Protein AF-Q7YQG8-F1 (afdb_monomer)

Secondary structure (DSSP, 8-state):
-----SPPP-SEEEEEEE----EEEE-SS-TTSEEEEPPP-TTT-S-PEEEEEEESS-BTTTTSHHHHHHB---SS--------PPPBPPPS--EEEE--STTTS--HHHHHHHHHHHHHHH---EEEEEPPPTTTS-TTHHHHHHHHHHHHHHHTGGG-

Structure (mmCIF, N/CA/C/O backbone):
data_AF-Q7YQG8-F1
#
_entry.id   AF-Q7YQG8-F1
#
loop_
_atom_site.group_PDB
_atom_site.id
_atom_site.type_symbol
_atom_site.label_atom_id
_atom_site.label_alt_id
_atom_site.label_comp_id
_atom_site.label_asym_id
_atom_site.label_entity_id
_atom_site.label_seq_id
_atom_site.pdbx_PDB_ins_code
_atom_site.Cartn_x
_atom_site.Cartn_y
_atom_site.Cartn_z
_atom_site.occupancy
_atom_site.B_iso_or_equiv
_atom_site.auth_seq_id
_atom_site.auth_comp_id
_atom_site.auth_asym_id
_atom_site.auth_atom_id
_atom_site.pdbx_PDB_model_num
ATOM 1 N N . SER A 1 1 ? -30.838 1.596 -16.860 1.00 48.34 1 SER A N 1
ATOM 2 C CA . SER A 1 1 ? -30.208 2.008 -15.594 1.00 48.34 1 SER A CA 1
ATOM 3 C C . SER A 1 1 ? -29.251 3.139 -15.918 1.00 48.34 1 SER A C 1
ATOM 5 O O . SER A 1 1 ? -28.298 2.903 -16.650 1.00 48.34 1 SER A O 1
ATOM 7 N N . LEU A 1 2 ? -29.573 4.378 -15.542 1.00 40.75 2 LEU A N 1
ATOM 8 C CA . LEU A 1 2 ? -28.700 5.529 -15.792 1.00 40.75 2 LEU A CA 1
ATOM 9 C C . LEU A 1 2 ? -27.547 5.455 -14.789 1.00 40.75 2 LEU A C 1
ATOM 11 O O . LEU A 1 2 ? -27.773 5.587 -13.589 1.00 40.75 2 LEU A O 1
ATOM 15 N N . ALA A 1 3 ? -26.335 5.181 -15.273 1.00 44.94 3 ALA A N 1
ATOM 16 C CA . ALA A 1 3 ? -25.139 5.216 -14.446 1.00 44.94 3 ALA A CA 1
ATOM 17 C C . ALA A 1 3 ? -24.972 6.639 -13.904 1.00 44.94 3 ALA A C 1
ATOM 19 O O . ALA A 1 3 ? -24.773 7.592 -14.659 1.00 44.94 3 ALA A O 1
ATOM 20 N N . ASN A 1 4 ? -25.113 6.784 -12.591 1.00 48.06 4 ASN A N 1
ATOM 21 C CA . ASN A 1 4 ? -24.875 8.039 -11.906 1.00 48.06 4 ASN A CA 1
ATOM 22 C C . ASN A 1 4 ? -23.377 8.364 -12.057 1.00 48.06 4 ASN A C 1
ATOM 24 O O . ASN A 1 4 ? -22.537 7.667 -11.498 1.00 48.06 4 ASN A O 1
ATOM 28 N N . MET A 1 5 ? -23.028 9.372 -12.863 1.00 56.56 5 MET A N 1
ATOM 29 C CA . MET A 1 5 ? -21.628 9.748 -13.138 1.00 56.56 5 MET A CA 1
ATOM 30 C C . MET A 1 5 ? -20.964 10.507 -11.974 1.00 56.56 5 MET A C 1
ATOM 32 O O . MET A 1 5 ? -19.821 10.948 -12.085 1.00 56.56 5 MET A O 1
ATOM 36 N N . ALA A 1 6 ? -21.673 10.691 -10.859 1.00 63.09 6 ALA A N 1
ATOM 37 C CA . ALA A 1 6 ? -21.118 11.280 -9.654 1.00 63.09 6 ALA A CA 1
ATOM 38 C C . ALA A 1 6 ? -20.379 10.202 -8.847 1.00 63.09 6 ALA A C 1
ATOM 40 O O . ALA A 1 6 ? -20.996 9.313 -8.266 1.00 63.09 6 ALA A O 1
ATOM 41 N N . SER A 1 7 ? -19.047 10.297 -8.803 1.00 70.50 7 SER A N 1
ATOM 42 C CA . SER A 1 7 ? -18.221 9.515 -7.876 1.00 70.50 7 SER A CA 1
ATOM 43 C C . SER A 1 7 ? -18.710 9.723 -6.441 1.00 70.50 7 SER A C 1
ATOM 45 O O . SER A 1 7 ? -18.920 10.865 -6.024 1.00 70.50 7 SER A O 1
ATOM 47 N N . ALA A 1 8 ? -18.817 8.642 -5.665 1.00 81.06 8 ALA A N 1
ATOM 48 C CA . ALA A 1 8 ? -1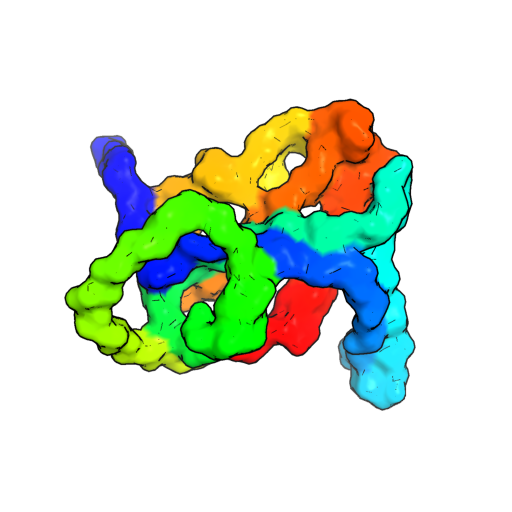9.136 8.728 -4.243 1.00 81.06 8 ALA A CA 1
ATOM 49 C C . ALA A 1 8 ? -18.174 9.690 -3.524 1.00 81.06 8 ALA A C 1
ATOM 51 O O . ALA A 1 8 ? -16.979 9.737 -3.825 1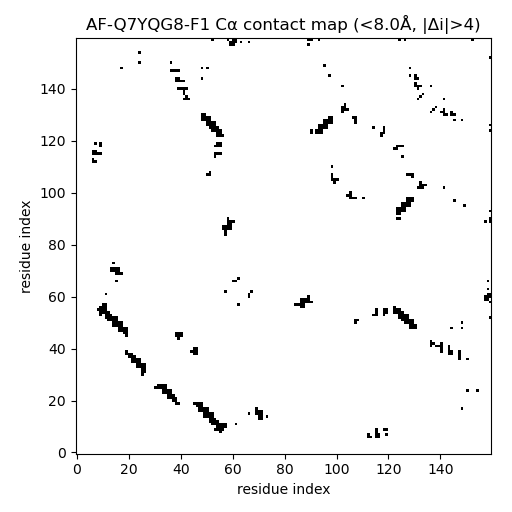.00 81.06 8 ALA A O 1
ATOM 52 N N . THR A 1 9 ? -18.686 10.477 -2.576 1.00 87.75 9 THR A N 1
ATOM 53 C CA . THR A 1 9 ? -17.830 11.306 -1.718 1.00 87.75 9 THR A CA 1
ATOM 54 C C . THR A 1 9 ? -17.303 10.447 -0.580 1.00 87.75 9 THR A C 1
ATOM 56 O O . THR A 1 9 ? -18.084 9.835 0.139 1.00 87.75 9 THR A O 1
ATOM 59 N N . VAL A 1 10 ? -15.988 10.433 -0.396 1.00 91.94 10 VAL A N 1
ATOM 60 C CA . VAL A 1 10 ? -15.306 9.695 0.676 1.00 91.94 10 VAL A CA 1
ATOM 61 C C . VAL A 1 10 ? -14.646 10.668 1.648 1.00 91.94 10 VAL A C 1
ATOM 63 O O . VAL A 1 10 ? -14.304 11.789 1.266 1.00 91.94 10 VAL A O 1
ATOM 66 N N . ARG A 1 11 ? -14.462 10.260 2.907 1.00 93.25 11 ARG A N 1
ATOM 67 C CA . ARG A 1 11 ? -13.775 11.069 3.927 1.00 93.25 11 ARG A CA 1
ATOM 68 C C . ARG A 1 11 ? -12.257 10.986 3.831 1.00 93.25 11 ARG A C 1
ATOM 70 O O . ARG A 1 11 ? -11.583 11.936 4.221 1.00 93.25 11 ARG A O 1
ATOM 77 N N . VAL A 1 12 ? -11.722 9.894 3.287 1.00 93.94 12 VAL A N 1
ATOM 78 C CA . VAL A 1 12 ? -10.285 9.719 3.062 1.00 93.94 12 VAL A CA 1
ATOM 79 C C . VAL A 1 12 ? -10.041 9.360 1.600 1.00 93.94 12 VAL A C 1
ATOM 81 O O . VAL A 1 12 ? -10.577 8.379 1.095 1.00 93.94 12 VAL A O 1
ATOM 84 N N . SER A 1 13 ? -9.227 10.168 0.922 1.00 95.50 13 SER A N 1
ATOM 85 C CA . SER A 1 13 ? -8.534 9.817 -0.323 1.00 95.50 13 SER A CA 1
ATOM 86 C C . SER A 1 13 ? -7.166 10.488 -0.286 1.00 95.50 13 SER A C 1
ATOM 88 O O . SER A 1 13 ? -7.060 11.703 -0.459 1.00 95.50 13 SER A O 1
ATOM 90 N N . ARG A 1 14 ? -6.121 9.726 0.041 1.00 95.19 14 ARG A N 1
ATOM 91 C CA . ARG A 1 14 ? -4.767 10.256 0.255 1.00 95.19 14 ARG A CA 1
ATOM 92 C C . ARG A 1 14 ? -3.748 9.406 -0.478 1.00 95.19 14 ARG A C 1
ATOM 94 O O . ARG A 1 14 ? -3.780 8.185 -0.368 1.00 95.19 14 ARG A O 1
ATOM 101 N N . LEU A 1 15 ? -2.839 10.061 -1.196 1.00 97.38 15 LEU A N 1
ATOM 102 C CA . LEU A 1 15 ? -1.658 9.414 -1.751 1.00 97.38 15 LEU A CA 1
ATOM 103 C C . LEU A 1 15 ? -0.578 9.363 -0.668 1.00 97.38 15 LEU A C 1
ATOM 105 O O . LEU A 1 15 ? -0.163 10.400 -0.154 1.00 97.38 15 LEU A O 1
ATOM 109 N N . LEU A 1 16 ? -0.145 8.163 -0.318 1.00 97.75 16 LEU A N 1
ATOM 110 C CA . LEU A 1 16 ? 0.890 7.882 0.664 1.00 97.75 16 LEU A CA 1
ATOM 111 C C . LEU A 1 16 ? 2.170 7.452 -0.056 1.00 97.75 16 LEU A C 1
ATOM 113 O O . LEU A 1 16 ? 2.121 6.802 -1.100 1.00 97.75 16 LEU A O 1
ATOM 117 N N . SER A 1 17 ? 3.313 7.803 0.521 1.00 98.12 17 SER A N 1
ATOM 118 C CA . SER A 1 17 ? 4.643 7.431 0.052 1.00 98.12 17 SER A CA 1
ATOM 119 C C . SER A 1 17 ? 5.297 6.514 1.079 1.00 98.12 17 SER A C 1
ATOM 121 O O . SER A 1 17 ? 5.862 6.981 2.068 1.00 98.12 17 SER A O 1
ATOM 123 N N . LEU A 1 18 ? 5.229 5.206 0.845 1.00 98.19 18 LEU A N 1
ATOM 124 C CA . LEU A 1 18 ? 5.823 4.210 1.729 1.00 98.19 18 LEU A CA 1
ATOM 125 C C . LEU A 1 18 ? 7.354 4.292 1.636 1.00 98.19 18 LEU A C 1
ATOM 127 O O . LEU A 1 18 ? 7.892 4.267 0.526 1.00 98.19 18 LEU A O 1
ATOM 131 N N . PRO A 1 19 ? 8.085 4.387 2.760 1.00 97.50 19 PRO A N 1
ATOM 132 C CA . PRO A 1 19 ? 9.537 4.521 2.726 1.00 97.50 19 PRO A CA 1
ATOM 133 C C . PRO A 1 19 ? 10.190 3.223 2.225 1.00 97.50 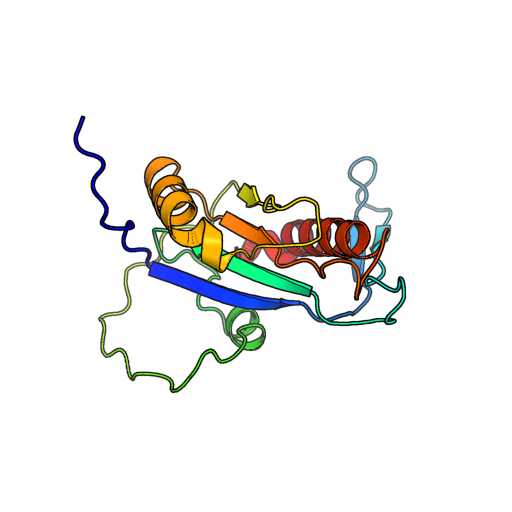19 PRO A C 1
ATOM 135 O O . PRO A 1 19 ? 9.717 2.149 2.592 1.00 97.50 19 PRO A O 1
ATOM 138 N N . PRO A 1 20 ? 11.298 3.274 1.461 1.00 96.94 20 PRO A N 1
ATOM 139 C CA . PRO A 1 20 ? 12.028 2.086 1.012 1.00 96.94 20 PRO A CA 1
ATOM 140 C C . PRO A 1 20 ? 12.956 1.548 2.109 1.00 96.94 20 PRO A C 1
ATOM 142 O O . PRO A 1 20 ? 14.180 1.592 1.991 1.00 96.94 20 PRO A O 1
ATOM 145 N N . LYS A 1 21 ? 12.383 1.091 3.224 1.00 97.31 21 LYS A N 1
ATOM 146 C CA . LYS A 1 21 ? 13.135 0.586 4.377 1.00 97.31 21 LYS A CA 1
ATOM 147 C C . LYS A 1 21 ? 12.734 -0.849 4.666 1.00 97.31 21 LYS A C 1
ATOM 149 O O . LYS A 1 21 ? 11.553 -1.134 4.807 1.00 97.31 21 LYS A O 1
ATOM 154 N N . ALA A 1 22 ? 13.723 -1.728 4.801 1.00 97.75 22 ALA A N 1
ATOM 155 C CA . ALA A 1 22 ? 13.459 -3.106 5.183 1.00 97.75 22 ALA A CA 1
ATOM 156 C C . ALA A 1 22 ? 12.771 -3.173 6.552 1.00 97.75 22 ALA A C 1
ATOM 158 O O . ALA A 1 22 ? 13.031 -2.346 7.434 1.00 97.75 22 ALA A O 1
ATOM 159 N N . PHE A 1 23 ? 11.898 -4.159 6.731 1.00 97.81 23 PHE A N 1
ATOM 160 C CA . PHE A 1 23 ? 11.207 -4.362 7.993 1.00 97.81 23 PHE A CA 1
ATOM 161 C C . PHE A 1 23 ? 10.923 -5.836 8.266 1.00 97.81 23 PHE A C 1
ATOM 163 O O . PHE A 1 23 ? 10.678 -6.617 7.354 1.00 97.81 23 PHE A O 1
ATOM 170 N N . GLU A 1 24 ? 10.901 -6.198 9.546 1.00 97.44 24 GLU A N 1
ATOM 171 C CA . GLU A 1 24 ? 10.570 -7.557 9.979 1.00 97.44 24 GLU A CA 1
ATOM 172 C C . GLU A 1 24 ? 9.057 -7.788 10.013 1.00 97.44 24 GLU A C 1
ATOM 174 O O . GLU A 1 24 ? 8.297 -6.912 10.462 1.00 97.44 24 GLU A O 1
ATOM 179 N N . MET A 1 25 ? 8.646 -8.983 9.588 1.00 95.81 25 MET A N 1
ATOM 180 C CA . MET A 1 25 ? 7.297 -9.525 9.746 1.00 95.81 25 MET A CA 1
ATOM 181 C C . MET A 1 25 ? 7.337 -10.900 10.420 1.00 95.81 25 MET A C 1
ATOM 183 O O . MET A 1 25 ? 8.175 -11.719 10.049 1.00 95.81 25 MET A O 1
ATOM 187 N N . PRO A 1 26 ? 6.431 -11.194 11.368 1.00 94.62 26 PRO A N 1
ATOM 188 C CA . PRO A 1 26 ? 6.320 -12.529 11.945 1.00 94.62 26 PRO A CA 1
ATOM 189 C C . PRO A 1 26 ? 5.784 -13.530 10.913 1.00 94.62 26 PRO A C 1
ATOM 191 O O . PRO A 1 26 ? 4.916 -13.193 10.101 1.00 94.62 26 PRO A O 1
ATOM 194 N N . LEU A 1 27 ? 6.260 -14.775 10.962 1.00 92.56 27 LEU A N 1
ATOM 195 C CA . LEU A 1 27 ? 5.707 -15.852 10.144 1.00 92.56 27 LEU A CA 1
ATOM 196 C C . LEU A 1 27 ? 4.334 -16.275 10.673 1.00 92.56 27 LEU A C 1
ATOM 198 O O . LEU A 1 27 ? 4.126 -16.417 11.875 1.00 92.56 27 LEU A O 1
ATOM 202 N N . THR A 1 28 ? 3.394 -16.554 9.768 1.00 89.69 28 THR A N 1
ATOM 203 C CA . THR A 1 28 ? 2.056 -17.034 10.153 1.00 89.69 28 THR A CA 1
ATOM 204 C C . THR A 1 28 ? 2.104 -18.409 10.828 1.00 89.69 28 THR A C 1
ATOM 206 O O . THR A 1 28 ? 1.297 -18.677 11.711 1.00 89.69 28 THR A O 1
ATOM 209 N N . ALA A 1 29 ? 3.044 -19.272 10.425 1.00 92.19 29 ALA A N 1
ATOM 210 C CA . ALA A 1 29 ? 3.202 -20.615 10.988 1.00 92.19 29 ALA A CA 1
ATOM 211 C C . ALA A 1 29 ? 3.832 -20.611 12.394 1.00 92.19 29 ALA A C 1
ATOM 213 O O . ALA A 1 29 ? 3.466 -21.440 13.223 1.00 92.19 29 ALA A O 1
ATOM 214 N N . ASP A 1 30 ? 4.754 -19.680 12.661 1.00 93.44 30 ASP A N 1
ATOM 215 C CA . ASP A 1 30 ? 5.366 -19.475 13.976 1.00 93.44 30 ASP A CA 1
ATOM 216 C C . ASP A 1 30 ? 5.657 -17.979 14.196 1.00 93.44 30 ASP A C 1
ATOM 218 O O . ASP A 1 30 ? 6.647 -17.461 13.671 1.00 93.44 30 ASP A O 1
ATOM 222 N N . PRO A 1 31 ? 4.838 -17.279 15.002 1.00 91.75 31 PRO A N 1
ATOM 223 C CA . PRO A 1 31 ? 5.015 -15.853 15.268 1.00 91.75 31 PRO A CA 1
ATOM 224 C C . PRO A 1 31 ? 6.315 -15.482 15.994 1.00 91.75 31 PRO A C 1
ATOM 226 O O . PRO A 1 31 ? 6.623 -14.296 16.098 1.00 91.75 31 PRO A O 1
ATOM 229 N N . LYS A 1 32 ? 7.063 -16.457 16.533 1.00 94.12 32 LYS A N 1
ATOM 230 C CA . LYS A 1 32 ? 8.379 -16.217 17.150 1.00 94.12 32 LYS A CA 1
ATOM 231 C C . LYS A 1 32 ? 9.490 -16.060 16.116 1.00 94.12 32 LYS A C 1
ATOM 233 O O . LYS A 1 32 ? 10.542 -15.518 16.445 1.00 94.12 32 LYS A O 1
ATOM 238 N N . LEU A 1 33 ? 9.272 -16.545 14.897 1.00 95.69 33 LEU A N 1
ATOM 239 C CA . LEU A 1 33 ? 10.196 -16.397 13.782 1.00 95.69 33 LEU A CA 1
ATOM 240 C C . LEU A 1 33 ? 9.777 -15.203 12.927 1.00 95.69 33 LEU A C 1
ATOM 242 O O . LEU A 1 33 ? 8.586 -14.970 12.708 1.00 95.69 33 LEU A O 1
ATOM 246 N N . THR A 1 34 ? 10.759 -14.464 12.418 1.00 96.19 34 THR A N 1
ATOM 247 C CA . THR A 1 34 ? 10.521 -13.326 11.528 1.00 96.19 34 THR A CA 1
ATOM 248 C C . THR A 1 34 ? 11.161 -13.535 10.165 1.00 96.19 34 THR A C 1
ATOM 250 O O . THR A 1 34 ? 12.096 -14.320 9.999 1.00 96.19 34 THR A O 1
ATOM 253 N N . VAL A 1 35 ? 10.622 -12.828 9.179 1.00 96.81 35 VAL A N 1
ATOM 254 C CA . VAL A 1 35 ? 11.205 -12.668 7.854 1.00 96.81 35 VAL A CA 1
ATOM 255 C C . VAL A 1 35 ? 11.406 -11.185 7.571 1.00 96.81 35 VAL A C 1
ATOM 257 O O . VAL A 1 35 ? 10.519 -10.360 7.818 1.00 96.81 35 VAL A O 1
ATOM 260 N N . THR A 1 36 ? 12.569 -10.857 7.018 1.00 97.81 36 THR A N 1
ATOM 261 C CA . THR A 1 36 ? 12.870 -9.514 6.535 1.00 97.81 36 THR A CA 1
ATOM 262 C C . THR A 1 36 ? 12.181 -9.283 5.196 1.00 97.81 36 THR A C 1
ATOM 264 O O . THR A 1 36 ? 12.446 -9.977 4.214 1.00 97.81 36 THR A O 1
ATOM 267 N N . ILE A 1 37 ? 11.323 -8.271 5.137 1.00 98.06 37 ILE A N 1
ATOM 268 C CA . ILE A 1 37 ? 10.758 -7.763 3.890 1.00 98.06 37 ILE A CA 1
ATOM 269 C C . ILE A 1 37 ? 11.669 -6.647 3.387 1.00 98.06 37 ILE A C 1
ATOM 271 O O . ILE A 1 37 ? 11.735 -5.569 3.981 1.00 98.06 37 ILE A O 1
ATOM 275 N N . SER A 1 38 ? 12.391 -6.915 2.303 1.00 97.69 38 SER A N 1
ATOM 276 C CA . SER A 1 38 ? 13.266 -5.939 1.648 1.00 97.69 38 SER A CA 1
ATOM 277 C C . SER A 1 38 ? 12.463 -4.969 0.777 1.00 97.69 38 SER A C 1
ATOM 279 O O . SER A 1 38 ? 11.453 -5.373 0.196 1.00 97.69 38 SER A O 1
ATOM 281 N N . PRO A 1 39 ? 12.894 -3.700 0.649 1.00 97.62 39 PRO A N 1
ATOM 282 C CA . PRO A 1 39 ? 12.278 -2.781 -0.299 1.00 97.62 39 PRO A CA 1
ATOM 283 C C . PRO A 1 39 ? 12.486 -3.263 -1.746 1.00 97.62 39 PRO A C 1
ATOM 285 O O . PRO A 1 39 ? 13.427 -4.015 -1.997 1.00 97.62 39 PRO A O 1
ATOM 288 N N . PRO A 1 40 ? 11.661 -2.807 -2.702 1.00 97.69 40 PRO A N 1
ATOM 289 C CA . PRO A 1 40 ? 11.849 -3.081 -4.126 1.00 97.69 40 PRO A CA 1
ATOM 290 C C . PRO A 1 40 ? 13.188 -2.531 -4.620 1.00 97.69 40 PRO A C 1
ATOM 292 O O . PRO A 1 40 ? 13.535 -1.386 -4.320 1.00 97.69 40 PRO A O 1
ATOM 295 N N . LEU A 1 41 ? 13.938 -3.335 -5.373 1.00 97.38 41 LEU A N 1
ATOM 296 C CA . LEU A 1 41 ? 15.292 -3.007 -5.832 1.00 97.38 41 LEU A CA 1
ATOM 297 C C . LEU A 1 41 ? 15.445 -3.091 -7.347 1.00 97.38 41 LEU A C 1
ATOM 299 O O . LEU A 1 41 ? 16.341 -2.440 -7.888 1.00 97.38 41 LEU A O 1
ATOM 303 N N . ALA A 1 42 ? 14.604 -3.868 -8.034 1.00 97.38 42 ALA A N 1
ATOM 304 C CA . ALA A 1 42 ? 14.774 -4.131 -9.456 1.00 97.38 42 ALA A CA 1
ATOM 305 C C . ALA A 1 42 ? 14.878 -2.830 -10.274 1.00 97.38 42 ALA A C 1
ATOM 307 O O . ALA A 1 42 ? 14.058 -1.920 -10.121 1.00 97.38 42 ALA A O 1
ATOM 308 N N . HIS A 1 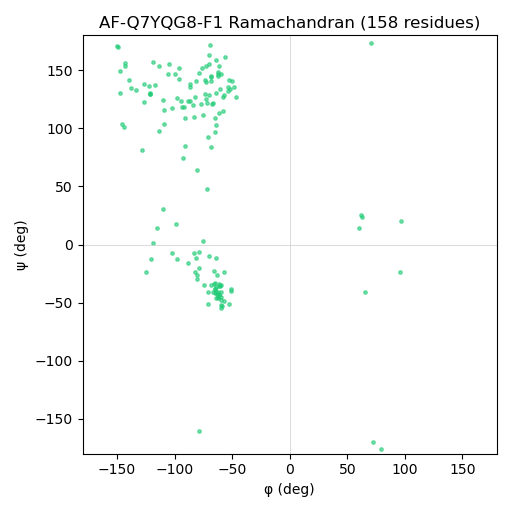43 ? 15.891 -2.780 -11.148 1.00 96.44 43 HIS A N 1
ATOM 309 C CA . HIS A 1 43 ? 16.199 -1.747 -12.158 1.00 96.44 43 HIS A CA 1
ATOM 310 C C . HIS A 1 43 ? 16.575 -0.352 -11.649 1.00 96.44 43 HIS A C 1
ATOM 312 O O . HIS A 1 43 ? 17.494 0.256 -12.189 1.00 96.44 43 HIS A O 1
ATOM 318 N N . THR A 1 44 ? 15.905 0.158 -10.620 1.00 92.31 44 THR A N 1
ATOM 319 C CA . THR A 1 44 ? 16.054 1.549 -10.155 1.00 92.31 44 THR A CA 1
ATOM 320 C C . THR A 1 44 ? 16.564 1.666 -8.718 1.00 92.31 44 THR A C 1
ATOM 322 O O . THR A 1 44 ? 16.744 2.777 -8.221 1.00 92.31 44 THR A O 1
ATOM 325 N N . GLY A 1 45 ? 16.845 0.541 -8.047 1.00 94.44 45 GLY A N 1
ATOM 326 C CA . GLY A 1 45 ? 17.270 0.522 -6.648 1.00 94.44 45 GLY A CA 1
ATOM 327 C C . GLY A 1 45 ? 16.131 0.855 -5.670 1.00 94.44 45 GLY A C 1
ATOM 328 O O . GLY A 1 45 ? 14.962 0.896 -6.068 1.00 94.44 45 GLY A O 1
ATOM 329 N N . PRO A 1 46 ? 16.439 1.073 -4.378 1.00 95.38 46 PRO A N 1
ATOM 330 C CA . PRO A 1 46 ? 15.424 1.333 -3.363 1.00 95.38 46 PRO A CA 1
ATOM 331 C C . PRO A 1 46 ? 14.726 2.672 -3.626 1.00 95.38 46 PRO A C 1
ATOM 333 O O . PRO A 1 46 ? 15.358 3.726 -3.647 1.00 95.38 46 PRO A O 1
ATOM 336 N N . GLY A 1 47 ? 13.404 2.635 -3.785 1.00 94.81 47 GLY A N 1
ATOM 337 C CA . GLY A 1 47 ? 12.574 3.821 -3.999 1.00 94.81 47 GLY A CA 1
ATOM 338 C C . GLY A 1 47 ? 11.230 3.700 -3.282 1.00 94.81 47 GLY A C 1
ATOM 339 O O . GLY A 1 47 ? 10.786 2.579 -3.022 1.00 94.81 47 GLY A O 1
ATOM 340 N N . PRO A 1 48 ? 10.596 4.826 -2.909 1.00 97.19 48 PRO A N 1
ATOM 341 C CA . PRO A 1 48 ? 9.326 4.780 -2.204 1.00 97.19 48 PRO A CA 1
ATOM 342 C C . PRO A 1 48 ? 8.244 4.117 -3.057 1.00 97.19 48 PRO A C 1
ATOM 344 O O . PRO A 1 48 ? 8.201 4.318 -4.270 1.00 97.19 48 PRO A O 1
ATOM 347 N N . VAL A 1 49 ? 7.342 3.380 -2.409 1.00 98.12 49 VAL A N 1
ATOM 348 C CA . VAL A 1 49 ? 6.165 2.805 -3.073 1.00 98.12 49 VAL A CA 1
ATOM 349 C C . VAL A 1 49 ? 4.976 3.711 -2.821 1.00 98.12 49 VAL A C 1
ATOM 351 O O . VAL A 1 49 ? 4.671 4.044 -1.675 1.00 98.12 49 VAL A O 1
ATOM 354 N N . LEU A 1 50 ? 4.311 4.135 -3.889 1.00 98.25 50 LEU A N 1
ATOM 355 C CA . LEU A 1 50 ? 3.138 4.986 -3.782 1.00 98.25 50 LEU A CA 1
ATOM 356 C C . LEU A 1 50 ? 1.889 4.125 -3.604 1.00 98.25 50 LEU A C 1
ATOM 358 O O . LEU A 1 50 ? 1.698 3.122 -4.289 1.00 98.25 50 LEU A O 1
ATOM 362 N N . VAL A 1 51 ? 1.027 4.517 -2.671 1.00 98.50 51 VAL A N 1
ATOM 363 C CA . VAL A 1 51 ? -0.263 3.856 -2.444 1.00 98.50 51 VAL A CA 1
ATOM 364 C C . VAL A 1 51 ? -1.336 4.893 -2.164 1.00 98.50 51 VAL A C 1
ATOM 366 O O . VAL A 1 51 ? -1.098 5.871 -1.463 1.00 98.50 51 VAL A O 1
ATOM 369 N N . ARG A 1 52 ? -2.542 4.692 -2.680 1.00 98.19 52 ARG A N 1
ATOM 370 C CA . ARG A 1 52 ? -3.696 5.537 -2.388 1.00 98.19 52 ARG A CA 1
ATOM 371 C C . ARG A 1 52 ? -4.601 4.850 -1.381 1.00 98.19 52 ARG A C 1
ATOM 373 O O . ARG A 1 52 ? -5.165 3.800 -1.680 1.00 98.19 52 ARG A O 1
ATOM 380 N N . LEU A 1 53 ? -4.758 5.468 -0.214 1.00 98.25 53 LEU A N 1
ATOM 381 C CA . LEU A 1 53 ? -5.731 5.060 0.792 1.00 98.25 53 LEU A CA 1
ATOM 382 C C . LEU A 1 53 ? -7.064 5.756 0.521 1.00 98.25 53 LEU A C 1
ATOM 384 O O . LEU A 1 53 ? -7.123 6.987 0.483 1.00 98.25 53 LEU A O 1
ATOM 388 N N . ILE A 1 54 ? -8.120 4.964 0.359 1.00 97.88 54 ILE A N 1
ATOM 389 C CA . ILE A 1 54 ? -9.494 5.417 0.144 1.00 97.88 54 ILE A CA 1
ATOM 390 C C . ILE A 1 54 ? -10.366 4.841 1.258 1.00 97.88 54 ILE A C 1
ATOM 392 O O . ILE A 1 54 ? -10.329 3.643 1.527 1.00 97.88 54 ILE A O 1
ATOM 396 N N . SER A 1 55 ? -11.163 5.669 1.929 1.00 97.12 55 SER A N 1
ATOM 397 C CA . SER A 1 55 ? -12.130 5.205 2.932 1.00 97.12 55 SER A CA 1
ATOM 398 C C . SER A 1 55 ? -13.354 6.091 2.955 1.00 97.12 55 SER A C 1
ATOM 400 O O . SER A 1 55 ? -13.237 7.317 3.024 1.00 97.12 55 SER A O 1
ATOM 402 N N . TYR A 1 56 ? -14.527 5.456 2.895 1.00 95.56 56 TYR A N 1
ATOM 403 C CA . TYR A 1 56 ? -15.798 6.165 2.928 1.00 95.56 56 TYR A CA 1
ATOM 404 C C . TYR A 1 56 ? -15.936 6.981 4.212 1.00 95.56 56 TYR A C 1
ATOM 406 O O . TYR A 1 56 ? -16.090 8.195 4.120 1.00 95.56 56 TYR A O 1
ATOM 414 N N . ASP A 1 57 ? -15.753 6.351 5.373 1.00 94.31 57 ASP A N 1
ATOM 415 C CA . ASP A 1 57 ? -15.657 7.019 6.671 1.00 94.31 57 ASP A CA 1
ATOM 416 C C . ASP A 1 57 ? -14.201 7.260 7.074 1.00 94.31 57 ASP A C 1
ATOM 418 O O . ASP A 1 57 ? -13.309 6.496 6.706 1.00 94.31 57 ASP A O 1
ATOM 422 N N . LEU A 1 58 ? -13.969 8.311 7.867 1.00 94.81 58 LEU A N 1
ATOM 423 C CA . LEU A 1 58 ? -12.702 8.476 8.575 1.00 94.81 58 LEU A CA 1
ATOM 424 C C . LEU A 1 58 ? -12.658 7.441 9.701 1.00 94.81 58 LEU A C 1
ATOM 426 O O . LEU A 1 58 ? -13.539 7.445 10.561 1.00 94.81 58 LEU A O 1
ATOM 430 N N . ARG A 1 59 ? -11.644 6.579 9.705 1.00 95.12 59 ARG A N 1
ATOM 431 C CA . ARG A 1 59 ? -11.474 5.532 10.719 1.00 95.12 59 ARG A CA 1
ATOM 432 C C . ARG A 1 59 ? -10.374 5.876 11.716 1.00 95.12 59 ARG A C 1
ATOM 434 O O . ARG A 1 59 ? -9.450 6.628 11.403 1.00 95.12 59 ARG A O 1
ATOM 441 N N . GLU A 1 60 ? -10.466 5.304 12.911 1.00 95.38 60 GLU A N 1
ATOM 442 C CA . GLU A 1 60 ? -9.402 5.347 13.919 1.00 95.38 60 GLU A CA 1
ATOM 443 C C . GLU A 1 60 ? -8.031 5.014 13.297 1.00 95.38 60 GLU A C 1
ATOM 445 O O . GLU A 1 60 ? -7.869 3.983 12.649 1.00 95.38 60 GLU A O 1
ATOM 450 N N . GLY A 1 61 ? -7.040 5.887 13.507 1.00 93.75 61 GLY A N 1
ATOM 451 C CA . GLY A 1 61 ? -5.683 5.753 12.957 1.00 93.75 61 GLY A CA 1
ATOM 452 C C . GLY A 1 61 ? -5.445 6.520 11.651 1.00 93.75 61 GLY A C 1
ATOM 453 O O . GLY A 1 61 ? -4.311 6.928 11.389 1.00 93.75 61 GLY A O 1
ATOM 454 N N . GLN A 1 62 ? -6.496 6.825 10.881 1.00 95.25 62 GLN A N 1
ATOM 455 C CA . GLN A 1 62 ? -6.364 7.467 9.566 1.00 95.25 62 GLN A CA 1
ATOM 456 C C . GLN A 1 62 ? -6.119 8.989 9.613 1.00 95.25 62 GLN A C 1
ATOM 458 O O . GLN A 1 62 ? -5.860 9.631 8.592 1.00 95.25 62 GLN A O 1
ATOM 463 N N . ASP A 1 63 ? -6.186 9.603 10.790 1.00 92.75 63 ASP A N 1
ATOM 464 C CA . ASP A 1 63 ? -5.759 10.984 11.036 1.00 92.75 63 ASP A CA 1
ATOM 465 C C . ASP A 1 63 ? -4.572 11.081 12.004 1.00 92.75 63 ASP A C 1
ATOM 467 O O . ASP A 1 63 ? -4.255 12.169 12.481 1.00 92.75 63 ASP A O 1
ATOM 471 N N . SER A 1 64 ? -3.896 9.958 12.263 1.00 94.31 64 SER A N 1
ATOM 472 C CA . SER A 1 64 ? -2.673 9.936 13.063 1.00 94.31 64 SER A CA 1
ATOM 473 C C . SER A 1 64 ? -1.558 10.771 12.424 1.00 94.31 64 SER A C 1
ATOM 475 O O . SER A 1 64 ? -1.489 10.943 11.200 1.00 94.31 64 SER A O 1
ATOM 477 N N . GLU A 1 65 ? -0.645 11.268 13.259 1.00 94.12 65 GLU A N 1
ATOM 478 C CA . GLU A 1 65 ? 0.580 11.930 12.797 1.00 94.12 65 GLU A CA 1
ATOM 479 C C . GLU A 1 65 ? 1.442 10.984 11.953 1.00 94.12 65 GLU A C 1
ATOM 481 O O . GLU A 1 65 ? 2.010 11.404 10.946 1.00 94.12 65 GLU A O 1
ATOM 486 N N . GLU A 1 66 ? 1.467 9.697 12.311 1.00 95.19 66 GLU A N 1
ATOM 487 C CA . GLU A 1 66 ? 2.188 8.659 11.576 1.00 95.19 66 GLU A CA 1
ATOM 488 C C . GLU A 1 66 ? 1.681 8.540 10.134 1.00 95.19 66 GLU A C 1
ATOM 490 O O . GLU A 1 66 ? 2.467 8.722 9.203 1.00 95.19 66 GLU A O 1
ATOM 495 N N . LEU A 1 67 ? 0.373 8.341 9.916 1.00 95.06 67 LEU A N 1
ATOM 496 C CA . LEU A 1 67 ? -0.175 8.299 8.556 1.00 95.06 67 LEU A CA 1
ATOM 497 C C . LEU A 1 67 ? 0.032 9.641 7.840 1.00 95.06 67 LEU A C 1
ATOM 499 O O . LEU A 1 67 ? 0.387 9.671 6.663 1.00 95.06 67 LEU A O 1
ATOM 503 N N . SER A 1 68 ? -0.160 10.758 8.546 1.00 93.94 68 SER A N 1
ATOM 504 C CA . SER A 1 68 ? 0.007 12.102 7.983 1.00 93.94 68 SER A CA 1
ATOM 505 C C . SER A 1 68 ? 1.434 12.359 7.491 1.00 93.94 68 SER A C 1
ATOM 507 O O . SER A 1 68 ? 1.608 13.027 6.473 1.00 93.94 68 SER A O 1
ATOM 509 N N . SER A 1 69 ? 2.445 11.790 8.155 1.00 95.44 69 SER A N 1
ATOM 510 C CA . SER A 1 69 ? 3.852 11.879 7.741 1.00 95.44 69 SER A CA 1
ATOM 511 C C . SER A 1 69 ? 4.143 11.167 6.413 1.00 95.44 69 SER A C 1
ATOM 513 O O . SER A 1 69 ? 5.098 11.520 5.723 1.00 95.44 69 SER A O 1
ATOM 515 N N . LEU A 1 70 ? 3.300 10.202 6.028 1.00 96.25 70 LEU A N 1
ATOM 516 C CA . LEU A 1 70 ? 3.410 9.458 4.773 1.00 96.25 70 LEU A CA 1
ATOM 517 C C . LEU A 1 70 ? 2.681 10.145 3.613 1.00 96.25 70 LEU A C 1
ATOM 519 O O . LEU A 1 70 ? 2.906 9.780 2.460 1.00 96.25 70 LEU A O 1
ATOM 523 N N . VAL A 1 71 ? 1.792 11.107 3.882 1.00 94.88 71 VAL A N 1
ATOM 524 C CA . VAL A 1 71 ? 0.979 11.750 2.842 1.00 94.88 71 VAL A CA 1
ATOM 525 C C . VAL A 1 71 ? 1.866 12.580 1.917 1.00 94.88 71 VAL A C 1
ATOM 527 O O . VAL A 1 71 ? 2.505 13.549 2.330 1.00 94.88 71 VAL A O 1
ATOM 530 N N . ARG A 1 72 ? 1.853 12.246 0.625 1.00 90.00 72 ARG A N 1
ATOM 531 C CA . ARG A 1 72 ? 2.474 13.068 -0.411 1.00 90.00 72 ARG A CA 1
ATOM 532 C C . ARG A 1 72 ? 1.616 14.314 -0.614 1.00 90.00 72 ARG A C 1
ATOM 534 O O . ARG A 1 72 ? 0.417 14.214 -0.862 1.00 90.00 72 ARG A O 1
ATOM 541 N N . SER A 1 73 ? 2.223 15.494 -0.497 1.00 75.88 73 SER A N 1
ATOM 542 C CA . SER A 1 73 ? 1.510 16.763 -0.670 1.00 75.88 73 SER A CA 1
ATOM 543 C C . SER A 1 73 ? 1.001 16.894 -2.109 1.00 75.88 73 SER A C 1
ATOM 545 O O . SER A 1 73 ? 1.772 17.212 -3.011 1.00 75.88 73 SER A O 1
ATOM 547 N N . GLU A 1 74 ? -0.294 16.672 -2.334 1.00 62.09 74 GLU A N 1
ATOM 548 C CA . GLU A 1 74 ? -0.951 16.998 -3.603 1.00 62.09 74 GLU A CA 1
ATOM 549 C C . GLU A 1 74 ? -1.512 18.426 -3.522 1.00 62.09 74 GLU A C 1
ATOM 551 O O . GLU A 1 74 ? -2.670 18.643 -3.180 1.00 62.09 74 GLU A O 1
ATOM 556 N N . GLY A 1 75 ? -0.662 19.417 -3.807 1.00 56.94 75 GLY A N 1
ATOM 557 C CA . GLY A 1 75 ? -1.077 20.819 -3.929 1.00 56.94 75 GLY A CA 1
ATOM 558 C C . GLY A 1 75 ? -1.277 21.581 -2.606 1.00 56.94 75 GLY A C 1
ATOM 559 O O . GLY A 1 75 ? -0.942 21.078 -1.529 1.00 56.94 75 GLY A O 1
ATOM 560 N N . PRO A 1 76 ? -1.747 22.844 -2.683 1.00 47.53 76 PRO A N 1
ATOM 561 C CA . PRO A 1 76 ? -1.914 23.702 -1.516 1.00 47.53 76 PRO A CA 1
ATOM 562 C C . PRO A 1 76 ? -2.964 23.126 -0.563 1.00 47.53 76 PRO A C 1
ATOM 564 O O . PRO A 1 76 ? -4.075 22.790 -0.971 1.00 47.53 76 PRO A O 1
ATOM 567 N N . ARG A 1 77 ? -2.608 23.031 0.725 1.00 52.84 77 ARG A N 1
ATOM 568 C CA . ARG A 1 77 ? -3.519 22.604 1.793 1.00 52.84 77 ARG A CA 1
ATOM 569 C C . ARG A 1 77 ? -4.636 23.638 1.919 1.00 52.84 77 ARG A C 1
ATOM 571 O O . ARG A 1 77 ? -4.456 24.669 2.562 1.00 52.84 77 ARG A O 1
ATOM 578 N N . GLY A 1 78 ? -5.779 23.382 1.290 1.00 49.94 78 GLY A N 1
ATOM 579 C CA . GLY A 1 78 ? -6.998 24.118 1.596 1.00 49.94 78 GLY A CA 1
ATOM 580 C C . GLY A 1 78 ? -7.297 23.947 3.083 1.00 49.94 78 GLY A C 1
ATOM 581 O O . GLY A 1 78 ? -7.311 22.822 3.583 1.00 49.94 78 GLY A O 1
ATOM 582 N N . LEU A 1 79 ? -7.481 25.055 3.799 1.00 44.16 79 LEU A N 1
ATOM 583 C CA . LEU A 1 79 ? -7.919 25.041 5.189 1.00 44.16 79 LEU A CA 1
ATOM 584 C C . LEU A 1 79 ? -9.374 24.549 5.211 1.00 44.16 79 LEU A C 1
ATOM 586 O O . LEU A 1 79 ? -10.313 25.341 5.159 1.00 44.16 79 LEU A O 1
ATOM 590 N N . GLU A 1 80 ? -9.579 23.233 5.203 1.00 53.88 80 GLU A N 1
ATOM 591 C CA . GLU A 1 80 ? -10.911 22.662 5.360 1.00 53.88 80 GLU A CA 1
ATOM 592 C C . GLU A 1 80 ? -11.361 22.864 6.810 1.00 53.88 80 GLU A C 1
ATOM 594 O O . GLU A 1 80 ? -11.098 22.049 7.689 1.00 53.88 80 GLU A O 1
ATOM 599 N N . LEU A 1 81 ? -12.073 23.966 7.059 1.00 49.50 81 LEU A N 1
ATOM 600 C CA . LEU A 1 81 ? -12.806 24.239 8.301 1.00 49.50 81 LEU A CA 1
ATOM 601 C C . LEU A 1 81 ? -14.061 23.352 8.405 1.00 49.50 81 LEU A C 1
ATOM 603 O O . LEU A 1 81 ? -15.167 23.831 8.653 1.00 49.50 81 LEU A O 1
ATOM 607 N N . ARG A 1 82 ? -13.917 22.048 8.157 1.00 59.88 82 ARG A N 1
ATOM 608 C CA . ARG A 1 82 ? -14.998 21.083 8.352 1.00 59.88 82 ARG A CA 1
ATOM 609 C C . ARG A 1 82 ? -14.981 20.619 9.810 1.00 59.88 82 ARG A C 1
ATOM 611 O O . ARG A 1 82 ? -13.901 20.355 10.340 1.00 59.88 82 ARG A O 1
ATOM 618 N N . PRO A 1 83 ? -16.148 20.488 10.466 1.00 62.44 83 PRO A N 1
ATOM 619 C CA . PRO A 1 83 ? -16.229 19.823 11.760 1.00 62.44 83 PRO A CA 1
ATOM 620 C C . PRO A 1 83 ? -15.561 18.454 11.658 1.00 62.44 83 PRO A C 1
ATOM 622 O O . PRO A 1 83 ? -15.794 17.736 10.681 1.00 62.44 83 PRO A O 1
ATOM 625 N N . ARG A 1 84 ? -14.720 18.105 12.639 1.00 66.12 84 ARG A N 1
ATOM 626 C CA . ARG A 1 84 ? -14.044 16.806 12.660 1.00 66.12 84 ARG A CA 1
ATOM 627 C C . ARG A 1 84 ? -15.132 15.725 12.648 1.00 66.12 84 ARG A C 1
ATOM 629 O O . ARG A 1 84 ? -15.929 15.690 13.588 1.00 66.12 84 ARG A O 1
ATOM 636 N N . PRO A 1 85 ? -15.240 14.904 11.588 1.00 71.44 85 PRO A N 1
ATOM 637 C CA . PRO A 1 85 ? -16.255 13.866 11.553 1.00 71.44 85 PRO A CA 1
ATOM 638 C C . PRO A 1 85 ? -15.989 12.885 12.696 1.00 71.44 85 PRO A C 1
ATOM 640 O O . PRO A 1 85 ? -14.834 12.653 13.061 1.00 71.44 85 PRO A O 1
ATOM 643 N N . GLN A 1 86 ? -17.055 12.321 13.264 1.00 82.12 86 GLN A N 1
ATOM 644 C CA . GLN A 1 86 ? -16.913 11.233 14.222 1.00 82.12 86 GLN A CA 1
ATOM 645 C C . GLN A 1 86 ? -16.132 10.096 13.554 1.00 82.12 86 GLN A C 1
ATOM 647 O O . GLN A 1 86 ? -16.455 9.700 12.433 1.00 82.12 86 GLN A O 1
ATOM 652 N N . GLN A 1 87 ? -15.080 9.621 14.219 1.00 89.81 87 GLN A N 1
ATOM 653 C CA . GLN A 1 87 ? -14.274 8.524 13.702 1.00 89.81 87 GLN A CA 1
ATOM 654 C C . GLN A 1 87 ? -15.052 7.219 13.834 1.00 89.81 87 GLN A C 1
ATOM 656 O O . GLN A 1 87 ? -15.571 6.900 14.905 1.00 89.81 87 GLN A O 1
ATOM 661 N N . ALA A 1 88 ? -15.126 6.464 12.744 1.00 93.88 88 ALA A N 1
ATOM 662 C CA . ALA A 1 88 ? -15.556 5.080 12.799 1.00 93.88 88 ALA A CA 1
ATOM 663 C C . ALA A 1 88 ? -14.445 4.218 13.437 1.00 93.88 88 ALA A C 1
ATOM 665 O O . ALA A 1 88 ? -13.263 4.555 13.310 1.00 93.88 88 ALA A O 1
ATOM 666 N N . PRO A 1 89 ? -14.783 3.079 14.066 1.00 95.38 89 PRO A N 1
ATOM 667 C CA . PRO A 1 89 ? -13.781 2.146 14.574 1.00 95.38 89 PRO A CA 1
ATOM 668 C C . PRO A 1 89 ? -12.816 1.669 13.479 1.00 95.38 89 PRO A C 1
ATOM 670 O O . PRO A 1 89 ? -13.135 1.719 12.280 1.00 95.38 89 PRO A O 1
ATOM 673 N N . ARG A 1 90 ? -11.659 1.135 13.888 1.00 95.00 90 ARG A N 1
ATOM 674 C CA . ARG A 1 90 ? -10.734 0.447 12.970 1.00 95.00 90 ARG A CA 1
ATOM 675 C C . ARG A 1 90 ? -11.456 -0.596 12.118 1.00 95.00 90 ARG A C 1
ATOM 677 O O . ARG A 1 90 ? -12.330 -1.322 12.600 1.00 95.00 90 ARG A O 1
ATOM 684 N N . SER A 1 91 ? -11.076 -0.689 10.846 1.00 94.81 91 SER A N 1
ATOM 685 C CA . SER A 1 91 ? -11.637 -1.712 9.968 1.00 94.81 91 SER A CA 1
ATOM 686 C C . SER A 1 91 ? -11.076 -3.092 10.309 1.00 94.81 91 SER A C 1
ATOM 688 O O . SER A 1 91 ? -9.890 -3.249 10.581 1.00 94.81 91 SER A O 1
ATOM 690 N N . ARG A 1 92 ? -11.924 -4.124 10.245 1.00 94.94 92 ARG A N 1
ATOM 691 C CA . ARG A 1 92 ? -11.497 -5.531 10.379 1.00 94.94 92 ARG A CA 1
ATOM 692 C C . ARG A 1 92 ? -10.968 -6.126 9.075 1.00 94.94 92 ARG A C 1
ATOM 694 O O . ARG A 1 92 ? -10.508 -7.266 9.061 1.00 94.94 92 ARG A O 1
ATOM 701 N N . SER A 1 93 ? -11.091 -5.392 7.978 1.00 97.12 93 SER A N 1
ATOM 702 C CA . SER A 1 93 ? -10.732 -5.843 6.638 1.00 97.12 93 SER A CA 1
ATOM 703 C C . SER A 1 93 ? -10.124 -4.692 5.848 1.00 97.12 93 SER A C 1
ATOM 705 O O . SER A 1 93 ? -10.383 -3.524 6.138 1.00 97.12 93 SER A O 1
ATOM 707 N N . LEU A 1 94 ? -9.333 -5.032 4.841 1.00 98.12 94 LEU A N 1
ATOM 708 C CA . LEU A 1 94 ? -8.729 -4.096 3.905 1.00 98.12 94 LEU A CA 1
ATOM 709 C C . LEU A 1 94 ? -8.838 -4.705 2.510 1.00 98.12 94 LEU A C 1
ATOM 711 O O . LEU A 1 94 ? -8.535 -5.885 2.330 1.00 98.12 94 LEU A O 1
ATOM 715 N N . VAL A 1 95 ? -9.238 -3.907 1.526 1.00 98.56 95 VAL A N 1
ATOM 716 C CA . VAL A 1 95 ? -9.113 -4.294 0.119 1.00 98.56 95 VAL A CA 1
ATOM 717 C C . VAL A 1 95 ? -7.771 -3.785 -0.388 1.00 98.56 95 VAL A C 1
ATOM 719 O O . VAL A 1 95 ? -7.533 -2.579 -0.414 1.00 98.56 95 VAL A O 1
ATOM 722 N N . VAL A 1 96 ? -6.896 -4.692 -0.814 1.00 98.56 96 VAL A N 1
ATOM 723 C CA . VAL A 1 96 ? -5.665 -4.331 -1.528 1.00 98.56 96 VAL A CA 1
ATOM 724 C C . VAL A 1 96 ? -5.958 -4.382 -3.021 1.00 98.56 96 VAL A C 1
ATOM 726 O O . VAL A 1 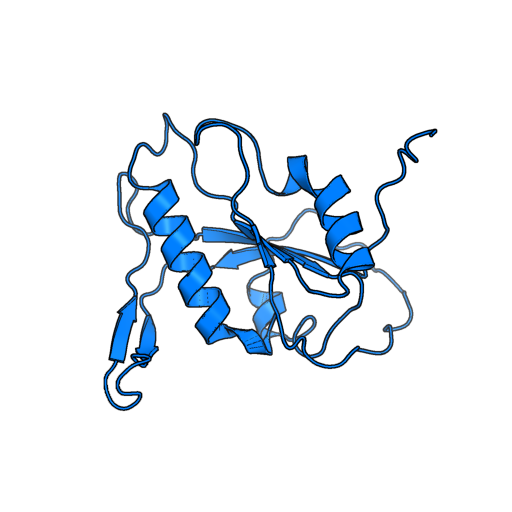96 ? -6.338 -5.423 -3.551 1.00 98.56 96 VAL A O 1
ATOM 729 N N . HIS A 1 97 ? -5.816 -3.243 -3.688 1.00 98.69 97 HIS A N 1
ATOM 730 C CA . HIS A 1 97 ? -6.110 -3.081 -5.104 1.00 98.69 97 HIS A CA 1
ATOM 731 C C . HIS A 1 97 ? -4.815 -2.888 -5.898 1.00 98.69 97 HIS A C 1
ATOM 733 O O . HIS A 1 97 ? -4.036 -1.973 -5.634 1.00 98.69 97 HIS A O 1
ATOM 739 N N . ILE A 1 98 ? -4.614 -3.741 -6.899 1.00 98.44 98 ILE A N 1
ATOM 740 C CA . ILE A 1 98 ? -3.565 -3.615 -7.913 1.00 98.44 98 ILE A CA 1
ATOM 741 C C . ILE A 1 98 ? -4.293 -3.263 -9.203 1.00 98.44 98 ILE A C 1
ATOM 743 O O . ILE A 1 98 ? -5.136 -4.035 -9.662 1.00 98.44 98 ILE A O 1
ATOM 747 N N . HIS A 1 99 ? -4.037 -2.070 -9.735 1.00 98.00 99 HIS A N 1
ATOM 748 C CA . HIS A 1 99 ? -4.775 -1.595 -10.897 1.00 98.00 99 HIS A CA 1
ATOM 749 C C . HIS A 1 99 ? -4.411 -2.367 -12.175 1.00 98.00 99 HIS A C 1
ATOM 751 O O . HIS A 1 99 ? -3.409 -3.074 -12.233 1.00 98.00 99 HIS A O 1
ATOM 757 N N . GLY A 1 100 ? -5.259 -2.250 -13.199 1.00 96.12 100 GLY A N 1
ATOM 758 C CA . GLY A 1 100 ? -5.018 -2.839 -14.516 1.00 96.12 100 GLY A CA 1
ATOM 759 C C . GLY A 1 100 ? -4.031 -2.030 -15.364 1.00 96.12 100 GLY A C 1
ATOM 760 O O . GLY A 1 100 ? -3.273 -1.205 -14.861 1.00 96.12 100 GLY A O 1
ATOM 761 N N . GLY A 1 101 ? -4.051 -2.251 -16.679 1.00 96.25 101 GLY A N 1
ATOM 762 C CA . GLY A 1 101 ? -3.220 -1.488 -17.621 1.00 96.25 101 GLY A CA 1
ATOM 763 C C . GLY A 1 101 ? -1.918 -2.186 -18.008 1.00 96.25 101 GLY A C 1
ATOM 764 O O . GLY A 1 101 ? -0.982 -1.529 -18.451 1.00 96.25 101 GLY A O 1
ATOM 765 N N . GLY A 1 102 ? -1.844 -3.511 -17.830 1.00 96.56 102 GLY A N 1
ATOM 766 C CA . GLY A 1 102 ? -0.764 -4.351 -18.361 1.00 96.56 102 GLY A CA 1
ATOM 767 C C . GLY A 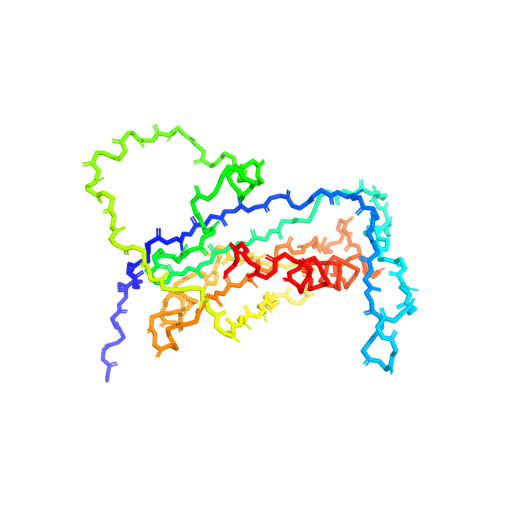1 102 ? 0.632 -4.016 -17.834 1.00 96.56 102 GLY A C 1
ATOM 768 O O . GLY A 1 102 ? 1.606 -4.262 -18.534 1.00 96.56 102 GLY A O 1
ATOM 769 N N . PHE A 1 103 ? 0.725 -3.420 -16.642 1.00 97.62 103 PHE A N 1
ATOM 770 C CA . PHE A 1 103 ? 1.960 -2.869 -16.069 1.00 97.62 103 PHE A CA 1
ATOM 771 C C . PHE A 1 103 ? 2.625 -1.748 -16.887 1.00 97.62 103 PHE A C 1
ATOM 773 O O . PHE A 1 103 ? 3.766 -1.403 -16.612 1.00 97.62 103 PHE A O 1
ATOM 780 N N . VAL A 1 104 ? 1.923 -1.156 -17.858 1.00 97.81 104 VAL A N 1
ATOM 781 C CA . VAL A 1 104 ? 2.444 -0.083 -18.731 1.00 97.81 104 VAL A CA 1
ATOM 782 C C . VAL A 1 104 ? 1.639 1.214 -18.642 1.00 97.81 104 VAL A C 1
ATOM 784 O O . VAL A 1 104 ? 2.059 2.246 -19.154 1.00 97.81 104 VAL A O 1
ATOM 787 N N . ALA A 1 105 ? 0.456 1.181 -18.025 1.00 96.50 105 ALA A N 1
ATOM 788 C CA . ALA A 1 105 ? -0.454 2.317 -17.994 1.00 96.50 105 ALA A CA 1
ATOM 789 C C . ALA A 1 105 ? -1.315 2.359 -16.724 1.00 96.50 105 ALA A C 1
ATOM 791 O O . ALA A 1 105 ? -1.428 1.379 -15.988 1.00 96.50 105 ALA A O 1
ATOM 792 N N . GLN A 1 106 ? -2.019 3.488 -16.580 1.00 96.62 106 GLN A N 1
ATOM 793 C CA . GLN A 1 106 ? -2.991 3.801 -15.527 1.00 96.62 106 GLN A CA 1
ATOM 794 C C . GLN A 1 106 ? -2.378 4.035 -14.138 1.00 96.62 106 GLN A C 1
ATOM 796 O O 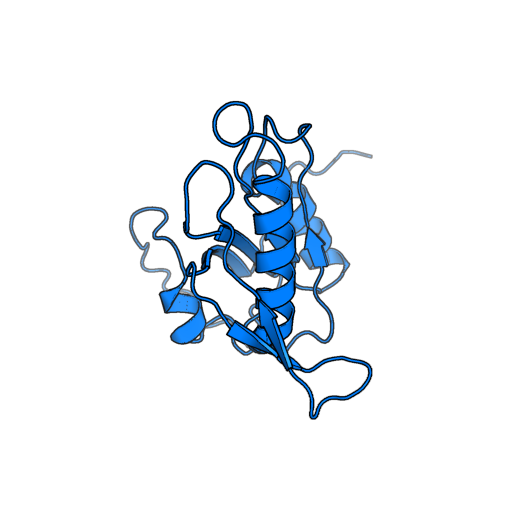. GLN A 1 106 ? -1.175 3.935 -13.941 1.00 96.62 106 GLN A O 1
ATOM 801 N N . THR A 1 107 ? -3.233 4.452 -13.201 1.00 96.25 107 THR A N 1
ATOM 802 C CA . THR A 1 107 ? -2.892 4.755 -11.803 1.00 96.25 107 THR A CA 1
ATOM 803 C C . THR A 1 107 ? -4.087 4.446 -10.898 1.00 96.25 107 THR A C 1
ATOM 805 O O . THR A 1 107 ? -5.219 4.290 -11.373 1.00 96.25 107 THR A O 1
ATOM 808 N N . SER A 1 108 ? -3.878 4.462 -9.584 1.00 95.88 108 SER A N 1
ATOM 809 C CA . SER A 1 108 ? -4.915 4.476 -8.549 1.00 95.88 108 SER A CA 1
ATOM 810 C C . SER A 1 108 ? -5.946 5.578 -8.783 1.00 95.88 108 SER A C 1
ATOM 812 O O . SER A 1 108 ? -7.145 5.351 -8.642 1.00 95.88 108 SER A O 1
ATOM 814 N N . LYS A 1 109 ? -5.497 6.765 -9.209 1.00 94.62 109 LYS A N 1
ATOM 815 C CA . LYS A 1 109 ? -6.354 7.926 -9.472 1.00 94.62 109 LYS A CA 1
ATOM 816 C C . LYS A 1 109 ? -7.312 7.682 -10.638 1.00 94.62 109 LYS A C 1
ATOM 818 O O . LYS A 1 109 ? -8.472 8.071 -10.567 1.00 94.62 109 LYS A O 1
ATOM 823 N N . SER A 1 110 ? -6.864 6.989 -11.686 1.00 93.81 110 SER A N 1
ATOM 824 C CA . SER A 1 110 ? -7.710 6.624 -12.836 1.00 93.81 110 SER A CA 1
ATOM 825 C C . SER A 1 110 ? -8.865 5.689 -12.457 1.00 93.81 110 SER A C 1
ATOM 827 O O . SER A 1 110 ? -9.897 5.685 -13.120 1.00 93.81 110 SER A O 1
ATOM 829 N N . HIS A 1 111 ? -8.689 4.913 -11.390 1.00 94.88 111 HIS A N 1
ATOM 830 C CA . HIS A 1 111 ? -9.645 3.921 -10.901 1.00 94.88 111 HIS A CA 1
ATOM 831 C C . HIS A 1 111 ? -10.442 4.422 -9.679 1.00 94.88 111 HIS A C 1
ATOM 833 O O . HIS A 1 111 ? -11.413 3.800 -9.253 1.00 94.88 111 HIS A O 1
ATOM 839 N N . GLU A 1 112 ? -10.081 5.591 -9.143 1.00 93.81 112 GLU A N 1
ATOM 840 C CA . GLU A 1 112 ? -10.681 6.192 -7.953 1.00 93.81 112 GLU A CA 1
ATOM 841 C C . GLU A 1 112 ? -12.222 6.289 -7.990 1.00 93.81 112 GLU A C 1
ATOM 843 O O . GLU A 1 112 ? -12.823 6.031 -6.947 1.00 93.81 112 GLU A O 1
ATOM 848 N N . PRO A 1 113 ? -12.900 6.590 -9.123 1.00 94.44 113 PRO A N 1
ATOM 849 C CA . PRO A 1 113 ? -14.361 6.688 -9.148 1.00 94.44 113 PRO A CA 1
ATOM 850 C C . PRO A 1 113 ? -15.089 5.424 -8.675 1.00 94.44 113 PRO A C 1
ATOM 852 O O . PRO A 1 113 ? -15.967 5.523 -7.820 1.00 94.44 113 PRO A O 1
ATOM 855 N N . TYR A 1 114 ? -14.718 4.238 -9.172 1.00 95.25 114 TYR A N 1
ATOM 856 C CA . TYR A 1 114 ? -15.374 3.000 -8.734 1.00 95.25 114 TYR A CA 1
ATOM 857 C C . TYR A 1 114 ? -14.831 2.510 -7.391 1.00 95.25 114 TYR A C 1
ATOM 859 O O . TYR A 1 114 ? -15.581 1.921 -6.619 1.00 95.25 114 TYR A O 1
ATOM 867 N N . LEU A 1 115 ? -13.563 2.791 -7.065 1.00 97.56 115 LEU A N 1
ATOM 868 C CA . LEU A 1 115 ? -13.007 2.451 -5.753 1.00 97.56 115 LEU A CA 1
ATOM 869 C C . LEU A 1 115 ? -13.723 3.217 -4.634 1.00 97.56 115 LEU A C 1
ATOM 871 O O . LEU A 1 115 ? -13.978 2.663 -3.571 1.00 97.56 115 LEU A O 1
ATOM 875 N N . LYS A 1 116 ? -14.118 4.472 -4.869 1.00 97.25 116 LYS A N 1
ATOM 876 C CA . LYS A 1 116 ? -14.941 5.233 -3.920 1.00 97.25 116 LYS A CA 1
ATOM 877 C C . LYS A 1 116 ? -16.315 4.600 -3.716 1.00 97.25 116 LYS A C 1
ATOM 879 O O . LYS A 1 116 ? -16.751 4.493 -2.571 1.00 97.25 116 LYS A O 1
ATOM 884 N N . SER A 1 117 ? -16.961 4.143 -4.790 1.00 96.12 117 SER A N 1
ATOM 885 C CA . SER A 1 117 ? -18.224 3.401 -4.691 1.00 96.12 117 SER A CA 1
ATOM 886 C C . SER A 1 117 ? -18.050 2.096 -3.915 1.00 96.12 117 SER A C 1
ATOM 888 O O . SER A 1 117 ? -18.810 1.836 -2.991 1.00 96.12 117 SER A O 1
ATOM 890 N N . TRP A 1 118 ? -16.994 1.323 -4.187 1.00 97.50 118 TRP A N 1
ATOM 891 C CA . TRP A 1 118 ? -16.697 0.095 -3.441 1.00 97.50 118 TRP A CA 1
ATOM 892 C C . TRP A 1 118 ? -16.422 0.358 -1.961 1.00 97.50 118 TRP A C 1
ATOM 894 O O . TRP A 1 118 ? -16.922 -0.371 -1.111 1.00 97.50 118 TRP A O 1
ATOM 904 N N . ALA A 1 119 ? -15.666 1.408 -1.629 1.00 97.44 119 ALA A N 1
ATOM 905 C CA . ALA A 1 119 ? -15.387 1.762 -0.240 1.00 97.44 119 ALA A CA 1
ATOM 906 C C . ALA A 1 119 ? -16.675 2.105 0.527 1.00 97.44 119 ALA A C 1
ATOM 908 O O . ALA A 1 119 ? -16.788 1.783 1.710 1.00 97.44 119 ALA A O 1
ATOM 909 N N . GLN A 1 120 ? -17.643 2.738 -0.145 1.00 95.94 120 GLN A N 1
ATOM 910 C CA . GLN A 1 120 ? -18.966 3.020 0.410 1.00 95.94 120 GLN A CA 1
ATOM 911 C C . GLN A 1 120 ? -19.811 1.748 0.553 1.00 95.94 120 GLN A C 1
ATOM 913 O O . GLN A 1 120 ? -20.352 1.497 1.624 1.00 95.94 120 GLN A O 1
ATOM 918 N N . GLU A 1 121 ? -19.920 0.950 -0.509 1.00 96.38 121 GLU A N 1
ATOM 919 C CA . GLU A 1 121 ? -20.772 -0.245 -0.559 1.00 96.38 121 GLU A CA 1
ATOM 920 C C . GLU A 1 121 ? -20.295 -1.348 0.390 1.00 96.38 121 GLU A C 1
ATOM 922 O O . GLU A 1 121 ? -21.104 -1.986 1.059 1.00 96.38 121 GLU A O 1
ATOM 927 N N . LEU A 1 122 ? -18.980 -1.559 0.477 1.00 96.44 122 LEU A N 1
ATOM 928 C CA . LEU A 1 122 ? -18.380 -2.560 1.360 1.00 96.44 122 LEU A CA 1
ATOM 929 C C . LEU A 1 122 ? -18.222 -2.042 2.793 1.00 96.44 122 LEU A C 1
ATOM 931 O O . LEU A 1 122 ? -18.104 -2.837 3.722 1.00 96.44 122 LEU A O 1
ATOM 935 N N . GLY A 1 123 ? -18.152 -0.721 2.978 1.00 95.56 123 GLY A N 1
ATOM 936 C CA . GLY A 1 123 ? -17.755 -0.117 4.248 1.00 95.56 123 GLY A CA 1
ATOM 937 C C . GLY A 1 123 ? -16.318 -0.473 4.648 1.00 95.56 123 GLY A C 1
ATOM 938 O O . GLY A 1 123 ? -15.987 -0.437 5.830 1.00 95.56 123 GLY A O 1
ATOM 939 N N . VAL A 1 124 ? -15.451 -0.833 3.699 1.00 97.25 124 VAL A N 1
ATOM 940 C CA . VAL A 1 124 ? -14.075 -1.301 3.941 1.00 97.25 124 VAL A CA 1
ATOM 941 C C . VAL A 1 124 ? -13.081 -0.311 3.312 1.00 97.25 124 VAL A C 1
ATOM 943 O O . VAL A 1 124 ? -13.323 0.153 2.196 1.00 97.25 124 VAL A O 1
ATOM 946 N N . PRO A 1 125 ? -11.974 0.046 3.994 1.00 98.06 125 PRO A N 1
ATOM 947 C CA . PRO A 1 125 ? -10.909 0.841 3.399 1.00 98.06 125 PRO A CA 1
ATOM 948 C C . PRO A 1 125 ? -10.264 0.107 2.219 1.00 98.06 125 PRO A C 1
ATOM 950 O O . PRO A 1 125 ? -10.162 -1.122 2.194 1.00 98.06 125 PRO A O 1
ATOM 953 N N . ILE A 1 126 ? -9.795 0.873 1.240 1.00 98.75 126 ILE A N 1
ATOM 954 C CA . ILE A 1 126 ? -9.105 0.356 0.063 1.00 98.75 126 ILE A CA 1
ATOM 955 C C . ILE A 1 126 ? -7.713 0.971 -0.009 1.00 98.75 126 ILE A C 1
ATOM 957 O O . ILE A 1 126 ? -7.565 2.192 0.043 1.00 98.75 126 ILE A O 1
ATOM 961 N N . LEU A 1 127 ? -6.704 0.123 -0.192 1.00 98.62 127 LEU A N 1
ATOM 962 C CA . LEU A 1 127 ? -5.335 0.517 -0.482 1.00 98.62 127 LEU A CA 1
ATOM 963 C C . LEU A 1 127 ? -5.009 0.166 -1.937 1.00 98.62 127 LEU A C 1
ATOM 965 O O . LEU A 1 127 ? -4.804 -1.000 -2.268 1.00 98.62 127 LEU A O 1
ATOM 969 N N . SER A 1 128 ? -4.982 1.168 -2.814 1.00 98.75 128 SER A N 1
ATOM 970 C CA . SER A 1 128 ? -4.633 0.995 -4.227 1.00 98.75 128 SER A CA 1
ATOM 971 C C . SER A 1 128 ? -3.154 1.273 -4.457 1.00 98.75 128 SER A C 1
ATOM 973 O O . SER A 1 128 ? -2.695 2.374 -4.174 1.00 98.75 128 SER A O 1
ATOM 975 N N . ILE A 1 129 ? -2.419 0.316 -5.009 1.00 98.69 129 ILE A N 1
ATOM 976 C CA . ILE A 1 129 ? -0.967 0.409 -5.196 1.00 98.69 129 ILE A CA 1
ATOM 977 C C . ILE A 1 129 ? -0.663 1.107 -6.526 1.00 98.69 129 ILE A C 1
ATOM 979 O O . ILE A 1 129 ? -1.126 0.656 -7.570 1.00 98.69 129 ILE A O 1
ATOM 983 N N . ASP A 1 130 ? 0.100 2.201 -6.473 1.00 98.19 130 ASP A N 1
ATOM 984 C CA . ASP A 1 130 ? 0.634 2.925 -7.633 1.00 98.19 130 ASP A CA 1
ATOM 985 C C . ASP A 1 130 ? 2.031 2.376 -7.949 1.00 98.19 130 ASP A C 1
ATOM 987 O O . ASP A 1 130 ? 3.052 2.986 -7.621 1.00 98.19 130 ASP A O 1
ATOM 991 N N . TYR A 1 131 ? 2.061 1.172 -8.523 1.00 98.19 131 TYR A N 1
ATOM 992 C CA . TYR A 1 131 ? 3.302 0.515 -8.921 1.00 98.19 131 TYR A CA 1
ATOM 993 C C . TYR A 1 131 ? 3.949 1.219 -10.127 1.00 98.19 131 TYR A C 1
ATOM 995 O O . TYR A 1 131 ? 3.290 1.872 -10.938 1.00 98.19 131 TYR A O 1
ATOM 1003 N N . SER A 1 132 ? 5.260 1.066 -10.257 1.00 98.12 132 SER A N 1
ATOM 1004 C CA . SER A 1 132 ? 6.069 1.589 -11.350 1.00 98.12 132 SER A CA 1
ATOM 1005 C C . SER A 1 132 ? 5.741 0.874 -12.660 1.00 98.12 132 SER A C 1
ATOM 1007 O O . SER A 1 132 ? 5.537 -0.341 -12.690 1.00 98.12 132 SER A O 1
ATOM 1009 N N . LEU A 1 133 ? 5.706 1.633 -13.753 1.00 98.12 133 LEU A N 1
ATOM 1010 C CA . LEU A 1 133 ? 5.275 1.151 -15.061 1.00 98.12 133 LEU A CA 1
ATOM 1011 C C . LEU A 1 133 ? 6.466 0.814 -15.961 1.00 98.12 133 LEU A C 1
ATOM 1013 O O . LEU A 1 133 ? 7.505 1.469 -15.921 1.00 98.12 133 LEU A O 1
ATOM 1017 N N . ALA A 1 134 ? 6.293 -0.197 -16.802 1.00 97.31 134 ALA A N 1
ATOM 1018 C CA . ALA A 1 134 ? 7.153 -0.451 -17.944 1.00 97.31 134 ALA A CA 1
ATOM 1019 C C . ALA A 1 134 ? 6.837 0.551 -19.081 1.00 97.31 134 ALA A C 1
ATOM 1021 O O . ALA A 1 134 ? 5.681 0.958 -19.220 1.00 97.31 134 ALA A O 1
ATOM 1022 N N . PRO A 1 135 ? 7.814 0.887 -19.945 1.00 96.75 135 PRO A N 1
ATOM 1023 C CA . PRO A 1 135 ? 9.161 0.312 -20.039 1.00 96.75 135 PRO A CA 1
ATOM 1024 C C . PRO A 1 135 ? 10.189 0.859 -19.036 1.00 96.75 135 PRO A C 1
ATOM 1026 O O . PRO A 1 135 ? 11.259 0.271 -18.916 1.00 96.75 135 PRO A O 1
ATOM 1029 N N . GLU A 1 136 ? 9.896 1.942 -18.316 1.00 97.00 136 GLU A N 1
ATOM 1030 C CA . GLU A 1 136 ? 10.844 2.603 -17.406 1.00 97.00 136 GLU A CA 1
ATOM 1031 C C . GLU A 1 136 ? 11.227 1.716 -16.211 1.00 97.00 136 GLU A C 1
ATOM 1033 O O . GLU A 1 136 ? 12.365 1.738 -15.745 1.00 97.00 136 GLU A O 1
ATOM 1038 N N . ALA A 1 137 ? 10.280 0.908 -15.739 1.00 97.25 137 ALA A N 1
ATOM 1039 C CA . ALA A 1 137 ? 10.440 -0.065 -14.671 1.00 97.25 137 ALA A CA 1
ATOM 1040 C C . ALA A 1 137 ? 9.939 -1.446 -15.134 1.00 97.25 137 ALA A C 1
ATOM 1042 O O . ALA A 1 137 ? 8.803 -1.833 -14.846 1.00 97.25 137 ALA A O 1
ATOM 1043 N N . PRO A 1 138 ? 10.762 -2.209 -15.874 1.00 97.38 138 PRO A N 1
ATOM 1044 C CA . PRO A 1 138 ? 10.349 -3.502 -16.395 1.00 97.38 138 PRO A CA 1
ATOM 1045 C C . PRO A 1 138 ? 10.173 -4.542 -15.280 1.00 97.38 138 PRO A C 1
ATOM 1047 O O . PRO A 1 138 ? 10.536 -4.344 -14.116 1.00 97.38 138 PRO A O 1
ATOM 1050 N N . PHE A 1 139 ? 9.624 -5.701 -15.648 1.00 97.44 139 PHE A N 1
ATOM 1051 C CA . PHE A 1 139 ? 9.551 -6.857 -14.755 1.00 97.44 139 PHE A CA 1
ATOM 1052 C C . PHE A 1 139 ? 10.921 -7.129 -14.091 1.00 97.44 139 PHE A C 1
ATOM 1054 O O . PHE A 1 139 ? 11.938 -7.089 -14.791 1.00 97.44 139 PHE A O 1
ATOM 1061 N N . PRO A 1 140 ? 10.990 -7.410 -12.773 1.00 97.69 140 PRO A N 1
ATOM 1062 C CA . PRO A 1 140 ? 9.883 -7.649 -11.836 1.00 97.69 140 PRO A CA 1
ATOM 1063 C C . PRO A 1 140 ? 9.481 -6.439 -10.968 1.00 97.69 140 PRO A C 1
ATOM 1065 O O . PRO A 1 140 ? 8.812 -6.631 -9.954 1.00 97.69 140 PRO A O 1
ATOM 1068 N N . ARG A 1 141 ? 9.85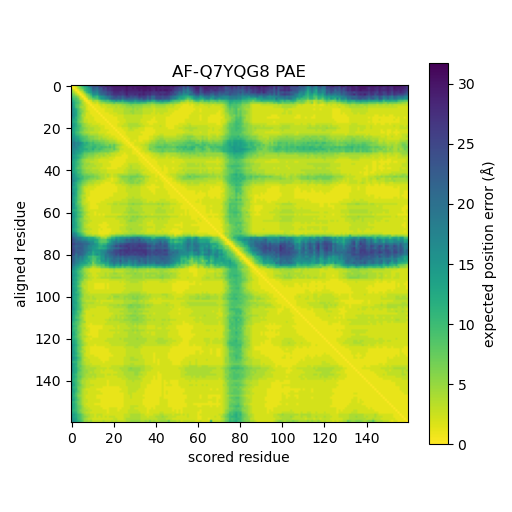5 -5.200 -11.323 1.00 97.94 141 ARG A N 1
ATOM 1069 C CA . ARG A 1 141 ? 9.743 -4.043 -10.413 1.00 97.94 141 ARG A CA 1
ATOM 1070 C C . ARG A 1 141 ? 8.346 -3.844 -9.812 1.00 97.94 141 ARG A C 1
ATOM 1072 O O . ARG A 1 141 ? 8.217 -3.776 -8.592 1.00 97.94 141 ARG A O 1
ATOM 1079 N N . ALA A 1 142 ? 7.305 -3.826 -10.640 1.00 98.12 142 ALA A N 1
ATOM 1080 C CA . ALA A 1 142 ? 5.934 -3.651 -10.164 1.00 98.12 142 ALA A CA 1
ATOM 1081 C C . ALA A 1 142 ? 5.487 -4.749 -9.175 1.00 98.12 142 ALA A C 1
ATOM 1083 O O . ALA A 1 142 ? 4.742 -4.472 -8.236 1.00 98.12 142 ALA A O 1
ATOM 1084 N N . LEU A 1 143 ? 5.950 -5.994 -9.354 1.00 98.19 143 LEU A N 1
ATOM 1085 C CA . LEU A 1 143 ? 5.612 -7.115 -8.468 1.00 98.19 143 LEU A CA 1
ATOM 1086 C C . LEU A 1 143 ? 6.285 -6.976 -7.103 1.00 98.19 143 LEU A C 1
ATOM 1088 O O . LEU A 1 143 ? 5.638 -7.217 -6.085 1.00 98.19 143 LEU A O 1
ATOM 1092 N N . GLU A 1 144 ? 7.551 -6.550 -7.079 1.00 98.50 144 GLU A N 1
ATOM 1093 C CA . GLU A 1 144 ? 8.253 -6.243 -5.829 1.00 98.50 144 GLU A CA 1
ATOM 1094 C C . GLU A 1 144 ? 7.524 -5.140 -5.054 1.00 98.50 144 GLU A C 1
ATOM 1096 O O . GLU A 1 144 ? 7.296 -5.275 -3.855 1.00 98.50 144 GLU A O 1
ATOM 1101 N N . GLU A 1 145 ? 7.098 -4.075 -5.738 1.00 98.69 145 GLU A N 1
ATOM 1102 C CA . GLU A 1 145 ? 6.354 -2.968 -5.128 1.00 98.69 145 GLU A CA 1
ATOM 1103 C C . GLU A 1 145 ? 4.986 -3.404 -4.602 1.00 98.69 145 GLU A C 1
ATOM 1105 O O . GLU A 1 145 ? 4.614 -3.036 -3.486 1.00 98.69 145 GLU A O 1
ATOM 1110 N N . CYS A 1 146 ? 4.263 -4.237 -5.358 1.00 98.62 146 CYS A N 1
ATOM 1111 C CA . CYS A 1 146 ? 2.981 -4.783 -4.923 1.00 98.62 146 CYS A CA 1
ATOM 1112 C C . CYS A 1 146 ? 3.126 -5.653 -3.669 1.00 98.62 146 CYS A C 1
ATOM 1114 O O . CYS A 1 146 ? 2.367 -5.495 -2.711 1.00 98.62 146 CYS A O 1
ATOM 1116 N N . PHE A 1 147 ? 4.117 -6.547 -3.655 1.00 98.38 147 PHE A N 1
ATOM 1117 C CA . PHE A 1 147 ? 4.396 -7.402 -2.505 1.00 98.38 147 PHE A CA 1
ATOM 1118 C C . PHE A 1 147 ? 4.832 -6.584 -1.283 1.00 98.38 147 PHE A C 1
ATOM 1120 O O . PHE A 1 147 ? 4.296 -6.764 -0.190 1.00 98.38 147 PHE A O 1
ATOM 1127 N N . TYR A 1 148 ? 5.743 -5.628 -1.476 1.00 98.69 148 TYR A N 1
ATOM 1128 C CA . TYR A 1 148 ? 6.219 -4.744 -0.417 1.00 98.69 148 TYR A CA 1
ATOM 1129 C C . TYR A 1 148 ? 5.083 -3.928 0.211 1.00 98.69 148 TYR A C 1
ATOM 1131 O O . TYR A 1 148 ? 4.953 -3.890 1.436 1.00 98.69 148 TYR A O 1
ATOM 1139 N N . ALA A 1 149 ? 4.224 -3.313 -0.609 1.00 98.62 149 ALA A N 1
ATOM 1140 C CA . ALA A 1 149 ? 3.079 -2.540 -0.131 1.00 98.62 149 ALA A CA 1
ATOM 1141 C C . ALA A 1 149 ? 2.040 -3.411 0.591 1.00 98.62 149 ALA A C 1
ATOM 1143 O O . ALA A 1 149 ? 1.502 -2.986 1.614 1.00 98.62 149 ALA A O 1
ATOM 1144 N N . TYR A 1 150 ? 1.793 -4.638 0.118 1.00 98.50 150 TYR A N 1
ATOM 1145 C CA . TYR A 1 150 ? 0.944 -5.605 0.817 1.00 98.50 150 TYR A CA 1
ATOM 1146 C C . TYR A 1 150 ? 1.494 -5.937 2.213 1.00 98.50 150 TYR A C 1
ATOM 1148 O O . TYR A 1 150 ? 0.788 -5.799 3.212 1.00 98.50 150 TYR A O 1
ATOM 1156 N N . CYS A 1 151 ? 2.772 -6.310 2.305 1.00 98.12 151 CYS A N 1
ATOM 1157 C CA . CYS A 1 151 ? 3.439 -6.593 3.576 1.00 98.12 151 CYS A CA 1
ATOM 1158 C C . CYS A 1 151 ? 3.425 -5.380 4.516 1.00 98.12 151 CYS A C 1
ATOM 1160 O O . CYS A 1 151 ? 3.159 -5.513 5.715 1.00 98.12 151 CYS A O 1
ATOM 1162 N N . TRP A 1 152 ? 3.655 -4.183 3.970 1.00 98.38 152 TRP A N 1
ATOM 1163 C CA . TRP A 1 152 ? 3.591 -2.940 4.730 1.00 98.38 152 TRP A CA 1
ATOM 1164 C C . TRP A 1 152 ? 2.186 -2.717 5.302 1.00 98.38 152 TRP A C 1
ATOM 1166 O O . TRP A 1 152 ? 2.060 -2.392 6.483 1.00 98.38 152 TRP A O 1
ATOM 1176 N N . ALA A 1 153 ? 1.138 -2.965 4.510 1.00 98.06 153 ALA A N 1
ATOM 1177 C CA . ALA A 1 153 ? -0.250 -2.824 4.936 1.00 98.06 153 ALA A CA 1
ATOM 1178 C C . ALA A 1 153 ? -0.628 -3.805 6.054 1.00 98.06 153 ALA A C 1
ATOM 1180 O O . ALA A 1 153 ? -1.288 -3.416 7.015 1.00 98.06 153 ALA A O 1
ATOM 1181 N N . VAL A 1 154 ? -0.164 -5.057 5.973 1.00 96.25 154 VAL A N 1
ATOM 1182 C CA . VAL A 1 154 ? -0.357 -6.050 7.043 1.00 96.25 154 VAL A CA 1
ATOM 1183 C C . VAL A 1 154 ? 0.308 -5.585 8.342 1.00 96.25 154 VAL A C 1
ATOM 1185 O O . VAL A 1 154 ? -0.296 -5.679 9.409 1.00 96.25 154 VAL A O 1
ATOM 1188 N N . LYS A 1 155 ? 1.531 -5.045 8.261 1.00 96.19 155 LYS A N 1
ATOM 1189 C CA . LYS A 1 155 ? 2.275 -4.550 9.428 1.00 96.19 155 LYS A CA 1
ATOM 1190 C C . LYS A 1 155 ? 1.656 -3.294 10.056 1.00 96.19 155 LYS A C 1
ATOM 1192 O O . LYS A 1 155 ? 1.707 -3.146 11.273 1.00 96.19 155 LYS A O 1
ATOM 1197 N N . HIS A 1 156 ? 1.072 -2.412 9.246 1.00 96.38 156 HIS A N 1
ATOM 1198 C CA . HIS A 1 156 ? 0.523 -1.121 9.681 1.00 96.38 156 HIS A CA 1
ATOM 1199 C C . HIS A 1 156 ? -1.008 -1.085 9.617 1.00 96.38 156 HIS A C 1
ATOM 1201 O O . HIS A 1 156 ? -1.601 -0.027 9.422 1.00 96.38 156 HIS A O 1
ATOM 1207 N N . CYS A 1 157 ? -1.673 -2.228 9.809 1.00 94.31 157 CYS A N 1
ATOM 1208 C CA . CYS A 1 157 ? -3.131 -2.340 9.710 1.00 94.31 157 CYS A CA 1
ATOM 1209 C C . CYS A 1 157 ? -3.890 -1.387 10.652 1.00 94.31 157 CYS A C 1
ATOM 1211 O O . CYS A 1 157 ? -5.018 -1.010 10.364 1.00 94.31 157 CYS A O 1
ATOM 1213 N N . GLY A 1 158 ? -3.268 -0.942 11.750 1.00 94.56 158 GLY A N 1
ATOM 1214 C CA . GLY A 1 158 ? -3.837 0.056 12.659 1.00 94.56 158 GLY A CA 1
ATOM 1215 C C . GLY A 1 158 ? -3.930 1.481 12.096 1.00 94.56 158 GLY A C 1
ATOM 1216 O O . GLY A 1 158 ? -4.546 2.321 12.751 1.00 94.56 158 GLY A O 1
ATOM 1217 N N . LEU A 1 159 ? -3.318 1.750 10.936 1.00 94.94 159 LEU A N 1
ATOM 1218 C CA . LEU A 1 159 ? -3.369 3.031 10.223 1.00 94.94 159 LEU A CA 1
ATOM 1219 C C . LEU A 1 159 ? -4.404 3.052 9.083 1.00 94.94 159 LEU A C 1
ATOM 1221 O O . LEU A 1 159 ? -4.648 4.125 8.526 1.00 94.94 159 LEU A O 1
ATOM 1225 N N . LEU A 1 160 ? -4.939 1.888 8.688 1.00 92.94 160 LEU A N 1
ATOM 1226 C CA . LEU A 1 160 ? -5.643 1.675 7.417 1.00 92.94 160 LEU A C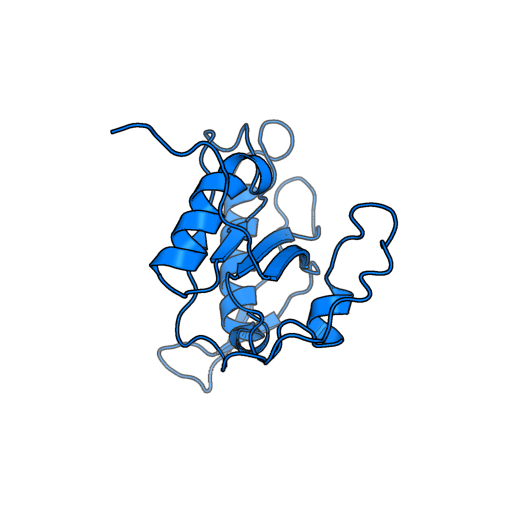A 1
ATOM 1227 C C . LEU A 1 160 ? -7.143 1.425 7.576 1.00 92.94 160 LEU A C 1
ATOM 1229 O O . LEU A 1 160 ? -7.589 0.780 8.548 1.00 92.94 160 LEU A O 1
#

Organism: Sus scrofa (NCBI:txid9823)

Nearest PDB structures (foldseek):
  3zwq-assembly1_A-2  TM=9.185E-01  e=2.101E-05  Pyrobaculum calidifontis JCM 11548
  1jji-assembly1_A  TM=8.206E-01  e=1.130E-05  Archaeoglobus fulgidus
  2yh2-assembly1_B  TM=8.350E-01  e=2.692E-05  Pyrobaculum calidifontis
  5l2p-assembly1_C  TM=7.568E-01  e=1.541E-05  Saccharolobus solfataricus
  3g9u-assembly1_A  TM=7.631E-01  e=4.420E-05  uncultured bacterium

Sequence (160 aa):
SLANMASATVRVSRLLSLPPKAFEMPLTADPKLTVTISPPLAHTGPGPVLVRLISYDLREGQDSEELSSLVRSEGPRGLELRPRPQQAPRSRSLVVHIHGGGFVAQTSKSHEPYLKSWAQELGVPILSIDYSLAPEAPFPRALEECFYAYCWAVKHCGLL

Foldseek 3Di:
DPPPPDFADAPFWFKFWAFQDWDWDADPVGRVDIDIQGAQQAPPGRGTWIKIKTARFAAQQQPDPVRVVRTDDPDDPDPPPDDDDDHDYQDPDEAEAEDDDPLADDACVNVNRVQSVVNVVVVHMYIYTGFHGPPNGDPPRRVSSSVSVVSVCVVVSSND

InterPro domains:
  IPR002168 Lipase, GDXG, putative histidine active site [PS01173] (95-111)
  IPR010468 Hormone-sensitive lipase, N-terminal [PF06350] (2-63)
  IPR013094 Alpha/beta hydrolase fold-3 [PF07859] (95-156)
  IPR029058 Alpha/Beta hydrolase fold [G3DSA:3.40.50.1820] (57-158)
  IPR029058 Alpha/Beta hydrolase fold [SSF53474] (82-157)

Solvent-accessible surface area (backbone atoms only — not comparable to full-atom values): 9244 Å² total; per-residue (Å²): 133,86,79,74,85,70,55,53,86,52,65,34,78,46,50,31,47,42,74,53,59,66,44,79,43,61,37,91,92,45,69,90,43,70,45,77,46,64,45,36,45,61,98,75,42,70,50,62,44,38,32,33,41,34,18,36,63,45,34,45,38,59,81,34,69,72,51,56,73,29,46,56,82,83,69,82,84,73,85,73,89,62,79,82,71,80,65,41,71,63,56,96,56,72,46,80,40,76,68,68,51,87,57,52,43,84,46,42,74,79,48,38,52,61,51,34,41,48,12,53,77,70,70,33,33,32,42,23,43,43,55,56,39,33,84,89,32,46,91,63,26,32,60,40,36,50,52,41,51,50,54,50,46,68,75,45,44,70,46,81

pLDDT: mean 91.04, std 13.83, range [40.75, 98.75]

Mean predicted aligned error: 5.4 Å

Radius of gyration: 16.58 Å; Cα contacts (8 Å, |Δi|>4): 281; chains: 1; bounding box: 48×46×37 Å